Protein AF-A0A8E0ILZ8-F1 (afdb_monomer_lite)

Radius of gyration: 13.14 Å; chains: 1; bounding box: 29×20×39 Å

Foldseek 3Di:
DVLLVVVLVVCVVPVDPDDDDDLDDPPDDPVNSVVVVVCCVPPRVVSNVVVNVVVVVVD

Secondary structure (DSSP, 8-state):
-HHHHHHHHHHHHHT-S--------SS--HHHHHHHHHHIIIIIHHHHHHHHHHHHHH-

Structure (mmCIF, N/CA/C/O backbone):
data_AF-A0A8E0ILZ8-F1
#
_entry.id   AF-A0A8E0ILZ8-F1
#
loop_
_atom_site.group_PDB
_atom_site.id
_atom_site.type_symbol
_atom_site.label_atom_id
_atom_site.label_alt_id
_atom_site.label_comp_id
_atom_site.label_asym_id
_atom_site.label_entity_id
_atom_site.label_seq_id
_atom_site.pdbx_PDB_ins_code
_atom_site.Cartn_x
_atom_site.Cartn_y
_atom_site.Cartn_z
_atom_site.occupancy
_atom_site.B_iso_or_equiv
_atom_site.auth_seq_id
_atom_site.auth_comp_id
_atom_site.auth_asym_id
_atom_site.auth_atom_id
_atom_site.pdbx_PDB_model_num
ATOM 1 N N . GLU A 1 1 ? 1.417 7.862 0.032 1.00 92.56 1 GLU A N 1
ATOM 2 C CA . GLU A 1 1 ? 0.237 8.460 0.685 1.00 92.56 1 GLU A CA 1
ATOM 3 C C . GLU A 1 1 ? -1.073 8.215 -0.066 1.00 92.56 1 GLU A C 1
ATOM 5 O O . GLU A 1 1 ? -1.797 7.314 0.330 1.00 92.56 1 GLU A O 1
ATOM 10 N N . THR A 1 2 ? -1.376 8.911 -1.171 1.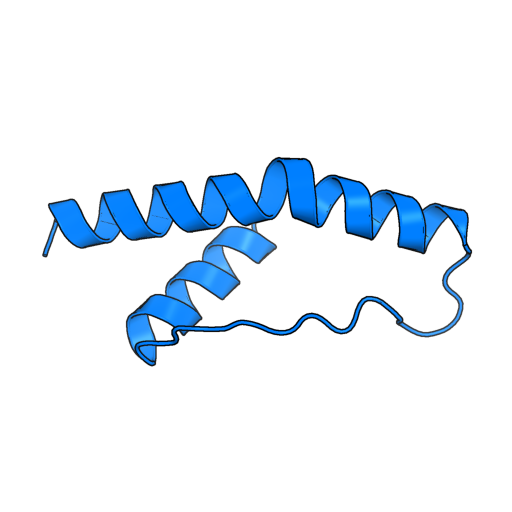00 96.56 2 THR A N 1
ATOM 11 C CA . THR A 1 2 ? -2.682 8.783 -1.864 1.00 96.56 2 THR A CA 1
ATOM 12 C C . THR A 1 2 ? -3.053 7.343 -2.227 1.00 96.56 2 THR A C 1
ATOM 14 O O . THR A 1 2 ? -4.173 6.917 -1.962 1.00 96.56 2 THR A O 1
ATOM 17 N N . VAL A 1 3 ? -2.110 6.579 -2.788 1.00 95.69 3 VAL A N 1
ATOM 18 C CA . VAL A 1 3 ? -2.322 5.162 -3.137 1.00 95.69 3 VAL A CA 1
ATOM 19 C C . VAL A 1 3 ? -2.650 4.328 -1.896 1.00 95.69 3 VAL A C 1
ATOM 21 O O . VAL A 1 3 ? -3.639 3.604 -1.902 1.00 95.69 3 VAL A O 1
ATOM 24 N N . ALA A 1 4 ? -1.886 4.495 -0.811 1.00 96.56 4 ALA A N 1
ATOM 25 C CA . ALA A 1 4 ? -2.090 3.757 0.435 1.00 96.56 4 ALA A CA 1
ATOM 26 C C . ALA A 1 4 ? -3.479 4.017 1.035 1.00 96.56 4 ALA A C 1
ATOM 28 O O . ALA A 1 4 ? -4.178 3.074 1.389 1.00 96.56 4 ALA A O 1
ATOM 29 N N . ARG A 1 5 ? -3.929 5.281 1.061 1.00 96.62 5 ARG A N 1
ATOM 30 C CA . ARG A 1 5 ? -5.276 5.626 1.544 1.00 96.62 5 ARG A CA 1
ATOM 31 C C . ARG A 1 5 ? -6.383 4.979 0.713 1.00 96.62 5 ARG A C 1
ATOM 33 O O . ARG A 1 5 ? -7.341 4.463 1.279 1.00 96.62 5 ARG A O 1
ATOM 40 N N . ARG A 1 6 ? -6.256 4.983 -0.621 1.00 96.38 6 ARG A N 1
ATOM 41 C CA . ARG A 1 6 ? -7.255 4.364 -1.514 1.00 96.38 6 ARG A CA 1
ATOM 42 C C . ARG A 1 6 ? -7.295 2.845 -1.354 1.00 96.38 6 ARG A C 1
ATOM 44 O O . ARG A 1 6 ? -8.382 2.275 -1.307 1.00 96.38 6 ARG A O 1
ATOM 51 N N . MET A 1 7 ? -6.130 2.209 -1.232 1.00 95.88 7 MET A N 1
ATOM 52 C CA . MET A 1 7 ? -6.036 0.772 -0.974 1.00 95.88 7 MET A CA 1
ATOM 53 C C . MET A 1 7 ? -6.665 0.410 0.371 1.00 95.88 7 MET A C 1
ATOM 55 O O . MET A 1 7 ? -7.560 -0.424 0.399 1.00 95.88 7 MET A O 1
ATOM 59 N N . AL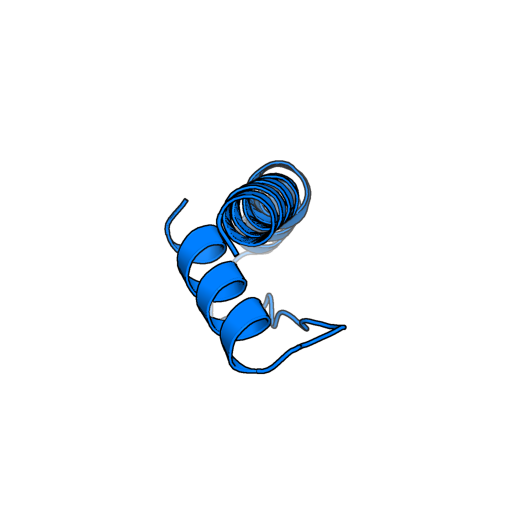A A 1 8 ? -6.263 1.069 1.462 1.00 95.81 8 ALA A N 1
ATOM 60 C CA . ALA A 1 8 ? -6.773 0.773 2.799 1.00 95.81 8 ALA A CA 1
ATOM 61 C C . ALA A 1 8 ? -8.296 0.952 2.896 1.00 95.81 8 ALA A C 1
ATOM 63 O O . ALA A 1 8 ? -8.972 0.100 3.459 1.00 95.81 8 ALA A O 1
ATOM 64 N N . ALA A 1 9 ? -8.849 2.010 2.290 1.00 95.38 9 ALA A N 1
ATOM 65 C CA . ALA A 1 9 ? -10.297 2.212 2.238 1.00 95.38 9 ALA A CA 1
ATOM 66 C C . ALA A 1 9 ? -11.027 1.077 1.500 1.00 95.38 9 ALA A C 1
ATOM 68 O O . ALA A 1 9 ? -12.085 0.646 1.938 1.00 95.38 9 ALA A O 1
ATOM 69 N N . THR A 1 10 ? -10.457 0.584 0.397 1.00 95.62 10 THR A N 1
ATOM 70 C CA . THR A 1 10 ? -11.057 -0.505 -0.391 1.00 95.62 10 THR A CA 1
ATOM 71 C C . THR A 1 10 ? -10.948 -1.849 0.331 1.00 95.62 10 THR A C 1
ATOM 73 O O . THR A 1 10 ? -11.910 -2.608 0.345 1.00 95.62 10 THR A O 1
ATOM 76 N N . ILE A 1 11 ? -9.793 -2.128 0.945 1.00 95.19 11 ILE A N 1
ATOM 77 C CA . ILE A 1 11 ? -9.535 -3.360 1.703 1.00 95.19 11 ILE A CA 1
ATOM 78 C C . ILE A 1 11 ? -10.490 -3.472 2.894 1.00 95.19 11 ILE A C 1
ATOM 80 O O . ILE A 1 11 ? -11.095 -4.520 3.072 1.00 95.19 11 ILE A O 1
ATOM 84 N N . ASP A 1 12 ? -10.653 -2.392 3.660 1.00 94.06 12 ASP A N 1
ATOM 85 C CA . ASP A 1 12 ? -11.545 -2.330 4.826 1.00 94.06 12 ASP A CA 1
ATOM 86 C C . ASP A 1 12 ? -13.028 -2.436 4.431 1.00 94.06 12 ASP A C 1
ATOM 88 O O . ASP A 1 12 ? -13.803 -3.118 5.093 1.00 94.06 12 ASP A O 1
ATOM 92 N N . LEU A 1 13 ? -13.425 -1.804 3.320 1.00 95.06 13 LEU A N 1
ATOM 93 C CA . LEU A 1 13 ? -14.809 -1.841 2.840 1.00 95.06 13 LEU A CA 1
ATOM 94 C C . LEU A 1 13 ? -15.234 -3.231 2.344 1.00 95.06 13 LEU A C 1
ATOM 96 O O . LEU A 1 13 ? -16.389 -3.611 2.516 1.00 95.06 13 LEU A O 1
ATOM 100 N N . LEU A 1 14 ? -14.327 -3.950 1.679 1.00 94.56 14 LEU A N 1
ATOM 101 C CA . LEU A 1 14 ? -14.620 -5.219 1.003 1.00 94.56 14 LEU A CA 1
ATOM 102 C C . LEU A 1 14 ? -14.089 -6.453 1.750 1.00 94.56 14 LEU A C 1
ATOM 104 O O . LEU A 1 14 ? -14.240 -7.559 1.241 1.00 94.56 14 LEU A O 1
ATOM 108 N N . ASP A 1 15 ? -13.463 -6.266 2.914 1.00 92.56 15 A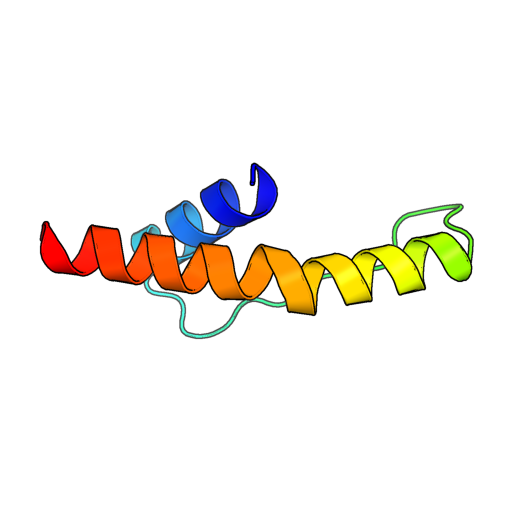SP A N 1
ATOM 109 C CA . ASP A 1 15 ? -12.825 -7.313 3.728 1.00 92.56 15 ASP A CA 1
ATOM 110 C C . ASP A 1 15 ? -11.861 -8.209 2.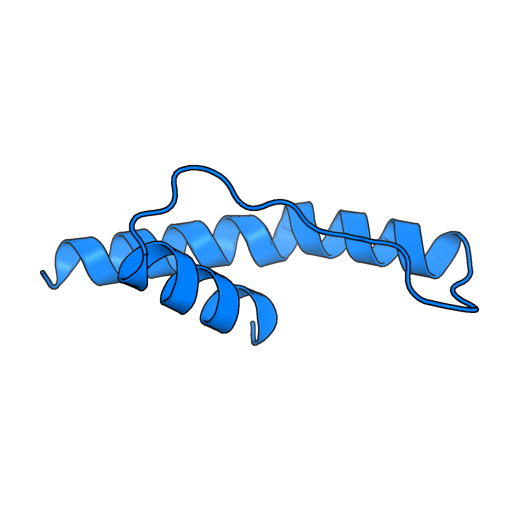921 1.00 92.56 15 ASP A C 1
ATOM 112 O O . ASP A 1 15 ? -11.985 -9.432 2.833 1.00 92.56 15 ASP A O 1
ATOM 116 N N . LEU A 1 16 ? -10.897 -7.572 2.244 1.00 92.12 16 LEU A N 1
ATOM 117 C CA . LEU A 1 16 ? -9.981 -8.255 1.324 1.00 92.12 16 LEU A CA 1
ATOM 118 C C . LEU A 1 16 ? -8.727 -8.785 2.031 1.00 92.12 16 LEU A C 1
ATOM 120 O O . LEU A 1 16 ? -7.967 -8.028 2.629 1.00 92.12 16 LEU A O 1
ATOM 124 N N . GLY A 1 17 ? -8.417 -10.068 1.826 1.00 89.69 17 GLY A N 1
ATOM 125 C CA . GLY A 1 17 ? -7.152 -10.675 2.270 1.00 89.69 17 GLY A CA 1
ATOM 126 C C . GLY A 1 17 ? -5.975 -10.516 1.295 1.00 89.69 17 GLY A C 1
ATOM 127 O O . GLY A 1 17 ? -4.831 -10.800 1.652 1.00 89.69 17 GLY A O 1
ATOM 128 N N . ARG A 1 18 ? -6.227 -10.084 0.051 1.00 91.25 18 ARG A N 1
ATOM 129 C CA . ARG A 1 18 ? -5.216 -9.968 -1.013 1.00 91.25 18 ARG A CA 1
ATOM 130 C C . ARG A 1 18 ? -5.511 -8.783 -1.929 1.00 91.25 18 ARG A C 1
ATOM 132 O O . ARG A 1 18 ? -6.663 -8.532 -2.268 1.00 91.25 18 ARG A O 1
ATOM 139 N N . PHE A 1 19 ? -4.455 -8.088 -2.350 1.00 90.94 19 PHE A N 1
ATOM 140 C CA . PHE A 1 19 ? -4.526 -6.985 -3.306 1.00 90.94 19 PHE A CA 1
ATOM 141 C C . PHE A 1 19 ? -3.428 -7.147 -4.361 1.00 90.94 19 PHE A C 1
ATOM 143 O O . PHE A 1 19 ? -2.240 -7.082 -4.038 1.00 90.94 19 PHE A O 1
ATOM 150 N N . ASP A 1 20 ? -3.819 -7.353 -5.617 1.00 92.12 20 ASP A N 1
ATOM 151 C CA . ASP A 1 20 ? -2.895 -7.489 -6.743 1.00 92.12 20 ASP A CA 1
ATOM 152 C C . ASP A 1 20 ? -2.697 -6.136 -7.449 1.00 92.12 20 ASP A C 1
ATOM 154 O O . ASP A 1 20 ? -3.643 -5.379 -7.670 1.00 92.12 20 ASP A O 1
ATOM 158 N N . LEU A 1 21 ? -1.448 -5.821 -7.803 1.00 90.25 21 LEU A N 1
ATOM 159 C CA . LEU A 1 21 ? -1.071 -4.571 -8.465 1.00 90.25 21 LEU A CA 1
ATOM 160 C C . LEU A 1 21 ? -0.534 -4.846 -9.868 1.00 90.25 21 LEU A C 1
ATOM 162 O O . LEU A 1 21 ? 0.492 -5.504 -10.034 1.00 90.25 21 LEU A O 1
ATOM 166 N N . VAL A 1 22 ? -1.168 -4.248 -10.875 1.00 90.62 22 VAL A N 1
ATOM 167 C CA . VAL A 1 22 ? -0.593 -4.160 -12.220 1.00 90.62 22 VAL A CA 1
ATOM 168 C C . VAL A 1 22 ? 0.427 -3.020 -12.229 1.00 90.62 22 VAL A C 1
ATOM 170 O O . VAL A 1 22 ? 0.063 -1.851 -12.127 1.00 90.62 22 VAL A O 1
ATOM 173 N N . TYR A 1 23 ? 1.714 -3.360 -12.318 1.00 87.00 23 TYR A N 1
ATOM 174 C CA . TYR A 1 23 ? 2.811 -2.382 -12.274 1.00 87.00 23 TYR A CA 1
ATOM 175 C C . TYR A 1 23 ? 3.215 -1.829 -13.650 1.00 87.00 23 TYR A C 1
ATOM 177 O O . TYR A 1 23 ? 4.071 -0.951 -13.733 1.00 87.00 23 TYR A O 1
ATOM 185 N N . GLY A 1 24 ? 2.635 -2.356 -14.730 1.00 84.00 24 GLY A N 1
ATOM 186 C CA . GLY A 1 24 ? 2.889 -1.899 -16.092 1.00 84.00 24 GLY A CA 1
ATOM 187 C C . GLY A 1 24 ? 1.802 -0.949 -16.582 1.00 84.00 24 GLY A C 1
ATOM 188 O O . GLY A 1 24 ? 0.623 -1.293 -16.553 1.00 84.00 24 GLY A O 1
ATOM 189 N N . ALA A 1 25 ? 2.199 0.219 -17.080 1.00 81.38 25 ALA A N 1
ATOM 190 C CA . ALA A 1 25 ? 1.311 1.144 -17.773 1.00 81.38 25 ALA A CA 1
ATOM 191 C C . ALA A 1 25 ? 2.029 1.799 -18.964 1.00 81.38 25 ALA A C 1
ATOM 193 O O . ALA A 1 25 ? 2.969 2.564 -18.771 1.00 81.38 25 ALA A O 1
ATOM 194 N N . GLY A 1 26 ? 1.564 1.532 -20.192 1.00 84.25 26 GLY A N 1
ATOM 195 C CA . GLY A 1 26 ? 2.017 2.202 -21.421 1.00 84.25 26 GLY A CA 1
ATOM 196 C C . GLY A 1 26 ? 3.542 2.321 -21.581 1.00 84.25 26 GLY A C 1
ATOM 197 O O . GLY A 1 26 ? 4.289 1.412 -21.225 1.00 84.25 26 GLY A O 1
ATOM 198 N N . ASN A 1 27 ? 4.001 3.464 -22.105 1.00 86.38 27 ASN A N 1
ATOM 199 C CA . ASN A 1 27 ? 5.412 3.775 -22.390 1.00 86.38 27 ASN A CA 1
ATOM 200 C C . ASN A 1 27 ? 6.248 4.064 -21.123 1.00 86.38 27 ASN A C 1
ATOM 202 O O . ASN A 1 27 ? 6.940 5.078 -21.041 1.00 86.38 27 ASN A O 1
ATOM 206 N N . GLN A 1 28 ? 6.185 3.193 -20.117 1.00 91.31 28 GLN A N 1
ATOM 207 C CA . GLN A 1 28 ? 7.054 3.263 -18.947 1.00 91.31 28 GLN A CA 1
ATOM 208 C C . GLN A 1 28 ? 8.425 2.657 -19.238 1.00 91.31 28 GLN A C 1
ATOM 210 O O . GLN A 1 28 ? 8.549 1.531 -19.726 1.00 91.31 28 GLN A O 1
ATOM 215 N N . THR A 1 29 ? 9.478 3.373 -18.855 1.00 93.25 29 THR A N 1
ATOM 216 C CA . THR A 1 29 ? 10.838 2.830 -18.896 1.00 93.25 29 THR A CA 1
ATOM 217 C C . THR A 1 29 ? 11.025 1.751 -17.822 1.00 93.25 29 THR A C 1
ATOM 219 O O . THR A 1 29 ? 10.256 1.651 -16.861 1.00 93.25 29 THR A O 1
ATOM 222 N N . ALA A 1 30 ? 12.062 0.917 -17.959 1.00 92.44 30 ALA A N 1
ATOM 223 C CA . ALA A 1 30 ? 12.418 -0.062 -16.927 1.00 92.44 30 ALA A CA 1
ATOM 224 C C . ALA A 1 30 ? 12.670 0.610 -15.563 1.00 92.44 30 ALA A C 1
ATOM 226 O O . ALA A 1 30 ? 12.048 0.228 -14.577 1.00 92.44 30 ALA A O 1
ATOM 227 N N . ALA A 1 31 ? 13.448 1.697 -15.540 1.00 94.25 31 ALA A N 1
ATOM 228 C CA . ALA A 1 31 ? 13.757 2.444 -14.320 1.00 94.25 31 ALA A CA 1
ATOM 229 C C . ALA A 1 31 ? 12.508 3.008 -13.613 1.00 94.25 31 ALA A C 1
ATOM 231 O O . ALA A 1 31 ? 12.440 3.049 -12.385 1.00 94.25 31 ALA A O 1
ATOM 232 N N . GLN A 1 32 ? 11.488 3.432 -14.369 1.00 94.19 32 GLN A N 1
ATOM 233 C CA . GLN A 1 32 ? 10.224 3.887 -13.781 1.00 94.19 32 GLN A CA 1
ATOM 234 C C . GLN A 1 32 ? 9.468 2.740 -13.102 1.00 94.19 32 GLN A C 1
ATOM 236 O O . GLN A 1 32 ? 8.927 2.930 -12.011 1.00 94.19 32 GLN A O 1
ATOM 241 N N . ARG A 1 33 ? 9.455 1.554 -13.721 1.00 93.06 33 ARG A N 1
ATOM 242 C CA . ARG A 1 33 ? 8.827 0.354 -13.149 1.00 93.06 33 ARG A CA 1
ATOM 243 C C . ARG A 1 33 ? 9.564 -0.117 -11.899 1.00 93.06 33 ARG A C 1
ATOM 245 O O . ARG A 1 33 ? 8.923 -0.388 -10.890 1.00 93.06 33 ARG A O 1
ATOM 252 N N . GLU A 1 34 ? 10.892 -0.138 -11.929 1.00 94.44 34 GLU A N 1
ATOM 253 C CA . GLU A 1 34 ? 11.726 -0.483 -10.770 1.00 94.44 34 GLU A CA 1
ATOM 254 C C . GLU A 1 34 ? 11.466 0.457 -9.592 1.00 94.44 34 GLU A C 1
ATOM 256 O O . GLU A 1 34 ? 11.154 0.005 -8.490 1.00 94.44 34 GLU A O 1
ATOM 261 N N . ARG A 1 35 ? 11.471 1.772 -9.840 1.00 94.50 35 ARG A N 1
ATOM 262 C CA . ARG A 1 35 ? 11.176 2.770 -8.806 1.00 94.50 35 ARG A CA 1
ATOM 263 C C . ARG A 1 35 ? 9.753 2.647 -8.260 1.00 94.50 35 ARG A C 1
ATOM 265 O O . ARG A 1 35 ? 9.527 2.880 -7.075 1.00 94.50 35 ARG A O 1
ATOM 272 N N . MET A 1 36 ? 8.780 2.292 -9.099 1.00 94.38 36 MET A N 1
ATOM 273 C CA . MET A 1 36 ? 7.415 2.025 -8.643 1.00 94.38 36 MET A CA 1
ATOM 274 C C . MET A 1 36 ? 7.375 0.826 -7.689 1.00 94.38 36 MET A C 1
ATOM 276 O O . MET A 1 36 ? 6.754 0.928 -6.633 1.00 94.38 36 MET A O 1
ATOM 280 N N . ILE A 1 37 ? 8.040 -0.278 -8.041 1.00 94.56 37 ILE A N 1
ATOM 281 C CA . ILE A 1 37 ? 8.108 -1.488 -7.209 1.00 94.56 37 ILE A CA 1
ATOM 282 C C . ILE A 1 37 ? 8.777 -1.169 -5.867 1.00 94.56 37 ILE A C 1
ATOM 284 O O . ILE A 1 37 ? 8.241 -1.524 -4.816 1.00 94.56 37 ILE A O 1
ATOM 288 N N . GLU A 1 38 ? 9.889 -0.431 -5.889 1.00 95.75 38 GLU A N 1
ATOM 289 C CA . GLU A 1 38 ? 10.593 0.007 -4.681 1.00 95.75 38 GLU A CA 1
ATOM 290 C C . GLU A 1 38 ? 9.676 0.831 -3.770 1.00 95.75 38 GLU A C 1
ATOM 292 O O . GLU A 1 38 ? 9.514 0.513 -2.592 1.00 95.75 38 GLU A O 1
ATOM 297 N N . LEU A 1 39 ? 9.024 1.869 -4.306 1.00 96.19 39 LEU A N 1
ATOM 298 C CA . LEU A 1 39 ? 8.118 2.724 -3.533 1.00 96.19 39 LEU A CA 1
ATOM 299 C C . LEU A 1 39 ? 6.902 1.954 -3.015 1.00 96.19 39 LEU A C 1
ATOM 301 O O . LEU A 1 39 ? 6.431 2.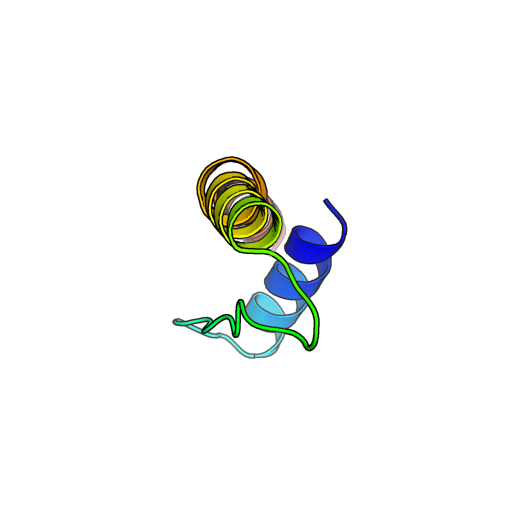220 -1.906 1.00 96.19 39 LEU A O 1
ATOM 305 N N . TYR A 1 40 ? 6.385 1.013 -3.803 1.00 95.31 40 TYR A N 1
ATOM 306 C CA . TYR A 1 40 ? 5.270 0.175 -3.392 1.00 95.31 40 TYR A CA 1
ATOM 307 C C . TYR A 1 40 ? 5.646 -0.664 -2.166 1.00 95.31 40 TYR A C 1
ATOM 309 O O . TYR A 1 40 ? 4.960 -0.591 -1.145 1.00 95.31 40 TYR A O 1
ATOM 317 N N . GLY A 1 41 ? 6.775 -1.375 -2.224 1.00 95.00 41 GLY A N 1
ATOM 318 C CA . GLY A 1 41 ? 7.246 -2.219 -1.126 1.00 95.00 41 GLY A CA 1
ATOM 319 C C . GLY A 1 41 ? 7.694 -1.437 0.111 1.00 95.00 41 GLY A C 1
ATOM 320 O O . GLY A 1 41 ? 7.357 -1.815 1.230 1.00 95.00 41 GLY A O 1
ATOM 321 N N . THR A 1 42 ? 8.418 -0.331 -0.074 1.00 97.62 42 THR A N 1
ATOM 322 C CA . THR A 1 42 ? 9.053 0.402 1.038 1.00 97.62 42 THR A CA 1
ATOM 323 C C . THR A 1 42 ? 8.162 1.465 1.670 1.00 97.62 42 THR A C 1
ATOM 325 O O . THR A 1 42 ? 8.344 1.786 2.841 1.00 97.62 42 THR A O 1
ATOM 328 N N . LYS A 1 43 ? 7.203 2.032 0.923 1.00 96.69 43 LYS A N 1
ATOM 329 C CA . LYS A 1 43 ? 6.377 3.153 1.406 1.00 96.69 43 LYS A CA 1
ATOM 330 C C . LYS A 1 43 ? 4.888 2.850 1.421 1.00 96.69 43 LYS A C 1
ATOM 332 O O . LYS A 1 43 ? 4.209 3.215 2.374 1.00 96.69 43 LYS A O 1
ATOM 337 N N . VAL A 1 44 ? 4.351 2.232 0.368 1.00 97.00 44 VAL A N 1
ATOM 338 C CA . VAL A 1 44 ? 2.894 2.041 0.252 1.00 97.00 44 VAL A CA 1
ATOM 339 C C . VAL A 1 44 ? 2.412 0.938 1.183 1.00 97.00 44 VAL A C 1
ATOM 341 O O . VAL A 1 44 ? 1.510 1.188 1.976 1.00 97.00 44 VAL A O 1
ATOM 344 N N . ILE A 1 45 ? 3.015 -0.252 1.121 1.00 95.88 45 ILE A N 1
ATOM 345 C CA . ILE A 1 45 ? 2.575 -1.399 1.925 1.00 95.88 45 ILE A CA 1
ATOM 346 C C . ILE A 1 45 ? 2.643 -1.126 3.438 1.00 95.88 45 ILE A C 1
ATOM 348 O O . ILE A 1 45 ? 1.640 -1.389 4.106 1.00 95.88 45 ILE A O 1
ATOM 352 N N . PRO A 1 46 ? 3.737 -0.569 4.002 1.00 97.06 46 PRO A N 1
ATOM 353 C CA . PRO A 1 46 ? 3.768 -0.224 5.423 1.00 97.06 46 PRO A CA 1
ATOM 354 C C . PRO A 1 46 ? 2.652 0.754 5.799 1.00 97.06 46 PRO A C 1
ATOM 356 O O . PRO A 1 46 ? 1.904 0.491 6.736 1.00 97.06 46 PRO A O 1
ATOM 359 N N . ARG A 1 47 ? 2.448 1.808 4.997 1.00 97.50 47 ARG A N 1
ATOM 360 C CA . ARG A 1 47 ? 1.417 2.813 5.276 1.00 97.50 47 ARG A CA 1
ATOM 361 C C . ARG A 1 47 ? -0.005 2.250 5.211 1.00 97.50 47 ARG A C 1
ATOM 363 O O . ARG A 1 47 ? -0.857 2.660 5.989 1.00 97.50 47 ARG A O 1
ATOM 370 N N . VAL A 1 48 ? -0.281 1.304 4.307 1.00 96.38 48 VAL A N 1
ATOM 371 C CA . VAL A 1 48 ? -1.580 0.603 4.263 1.00 96.38 48 VAL A CA 1
ATOM 372 C C . VAL A 1 48 ? -1.822 -0.161 5.565 1.00 96.38 48 VAL A C 1
ATOM 374 O O . VAL A 1 48 ? -2.903 -0.051 6.136 1.00 96.38 48 VAL A O 1
ATOM 377 N N . LYS A 1 49 ? -0.819 -0.902 6.052 1.00 94.81 49 LYS A N 1
ATOM 378 C CA . LYS A 1 49 ? -0.929 -1.679 7.296 1.00 94.81 49 LYS A CA 1
ATOM 379 C C . LYS A 1 49 ? -1.153 -0.789 8.517 1.00 94.81 49 LYS A C 1
ATOM 381 O O . LYS A 1 49 ? -1.977 -1.133 9.362 1.00 94.81 49 LYS A O 1
ATOM 386 N N . GLU A 1 50 ? -0.468 0.351 8.586 1.00 96.50 50 GLU A N 1
ATOM 387 C CA . GLU A 1 50 ? -0.685 1.353 9.637 1.00 96.50 50 GLU A CA 1
ATOM 388 C C . GLU A 1 50 ? -2.133 1.850 9.632 1.00 96.50 50 GLU A C 1
ATOM 390 O O . GLU A 1 50 ? -2.811 1.738 10.645 1.00 96.50 50 GLU A O 1
ATOM 395 N N . ILE A 1 51 ? -2.646 2.298 8.479 1.00 95.81 51 ILE A N 1
ATOM 396 C CA . ILE A 1 51 ? -4.020 2.816 8.359 1.00 95.81 51 ILE A CA 1
ATOM 397 C C . ILE A 1 51 ? -5.063 1.756 8.745 1.00 95.81 51 ILE A C 1
ATOM 399 O O . ILE A 1 51 ? -6.059 2.073 9.394 1.00 95.81 51 ILE A O 1
ATOM 403 N N . LEU A 1 52 ? -4.866 0.497 8.341 1.00 93.50 52 LEU A N 1
ATOM 404 C CA . LEU A 1 52 ? -5.775 -0.595 8.708 1.00 93.50 52 LEU A CA 1
ATOM 405 C C . LEU A 1 52 ? -5.736 -0.882 10.215 1.00 93.50 52 LEU A C 1
ATOM 407 O O . LEU A 1 52 ? -6.782 -1.109 10.816 1.00 93.50 52 LEU A O 1
ATOM 411 N N . THR A 1 53 ? -4.555 -0.810 10.834 1.00 95.19 53 THR A N 1
ATOM 412 C CA . THR A 1 53 ? -4.402 -0.943 12.291 1.00 95.19 53 THR A CA 1
ATOM 413 C C . THR A 1 53 ? -5.080 0.212 13.031 1.00 95.19 53 THR A C 1
ATOM 415 O O . THR A 1 53 ? -5.831 -0.022 13.974 1.00 95.19 53 THR A O 1
ATOM 418 N N . GLU A 1 54 ? -4.870 1.452 12.577 1.00 93.06 54 GLU A N 1
ATOM 419 C CA . GLU A 1 54 ? -5.516 2.655 13.117 1.00 93.06 54 GLU A CA 1
ATOM 420 C C . GLU A 1 54 ? -7.049 2.534 13.055 1.00 93.06 54 GLU A C 1
ATOM 422 O O . GLU A 1 54 ? -7.735 2.808 14.034 1.00 93.06 54 GLU A O 1
ATOM 427 N N . LYS A 1 55 ? -7.597 2.065 11.926 1.00 87.88 55 LYS A N 1
ATOM 428 C CA . LYS A 1 55 ? -9.039 1.831 11.753 1.00 87.88 55 LYS A CA 1
ATOM 429 C C . LYS A 1 55 ? -9.578 0.732 12.666 1.00 87.88 55 LYS A C 1
ATOM 431 O O . LYS A 1 55 ? -10.648 0.907 13.239 1.00 87.88 55 LYS A O 1
ATOM 436 N N . ALA A 1 56 ? -8.851 -0.375 12.808 1.00 85.31 56 ALA A N 1
ATOM 437 C CA . ALA A 1 56 ? -9.250 -1.477 13.678 1.00 85.31 56 ALA A CA 1
ATOM 438 C C . ALA A 1 56 ? -9.299 -1.065 15.157 1.00 85.31 56 ALA A C 1
ATOM 440 O O . ALA A 1 56 ? -10.151 -1.551 15.885 1.00 85.31 56 ALA A O 1
ATOM 441 N N . ALA A 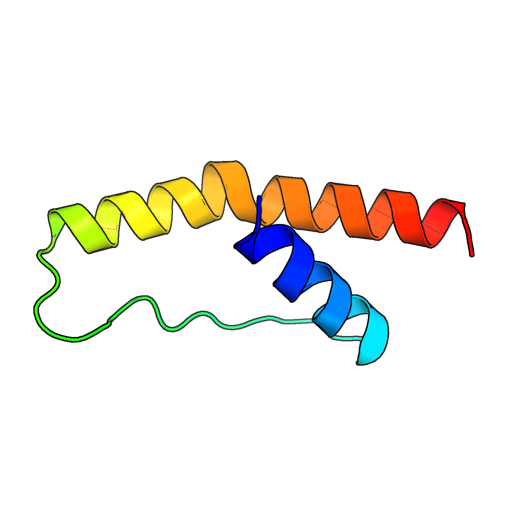1 57 ? -8.431 -0.147 15.594 1.00 81.00 57 ALA A N 1
ATOM 442 C CA . ALA A 1 57 ? -8.436 0.366 16.965 1.00 81.00 57 ALA A CA 1
ATOM 443 C C . ALA A 1 57 ? -9.620 1.305 17.281 1.00 81.00 57 ALA A C 1
ATOM 445 O O . ALA A 1 57 ? -9.904 1.555 18.450 1.00 81.00 57 ALA A O 1
ATOM 446 N N . VAL A 1 58 ? -10.278 1.857 16.257 1.00 76.75 58 VAL A N 1
ATOM 447 C CA . VAL A 1 58 ? -11.412 2.793 16.393 1.00 76.75 58 VAL A CA 1
ATOM 448 C C . VAL A 1 58 ? -12.766 2.079 16.267 1.00 76.75 58 VAL A C 1
ATOM 450 O O . VAL A 1 58 ? -13.795 2.655 16.617 1.00 76.75 58 VAL A O 1
ATOM 453 N N . LYS A 1 59 ? -12.770 0.848 15.748 1.00 58.06 59 LYS A N 1
ATOM 454 C CA . LYS A 1 59 ? -13.964 0.031 15.513 1.00 58.06 59 LYS A CA 1
ATOM 455 C C . LYS A 1 59 ? -14.346 -0.761 16.760 1.00 58.06 59 LYS A C 1
ATOM 457 O O . LYS A 1 59 ? -15.567 -0.867 17.001 1.00 58.06 59 LYS A O 1
#

InterPro domains:
  IPR036661 Luciferase-like domain superfamily [G3DSA:3.20.20.30] (1-58)
  IPR036661 Luciferase-like domain superfamily [SSF51679] (1-52)

Sequence (59 aa):
ETVARRMAATIDLLDLGRFDLVYGAGNQTAAQRERMIELYGTKVIPRVKEILTEKAAVK

pLDDT: mean 92.26, std 6.33, range [58.06, 97.62]

Organism: NCBI:txid1256202